Protein AF-A0A6A3PSU8-F1 (afdb_monomer_lite)

Structure (mmCIF, N/CA/C/O backbone):
data_AF-A0A6A3PSU8-F1
#
_entry.id   AF-A0A6A3PSU8-F1
#
loop_
_atom_site.group_PDB
_atom_site.id
_atom_site.type_symbol
_atom_site.label_atom_id
_atom_site.label_alt_id
_atom_site.label_comp_id
_atom_site.label_asym_id
_atom_site.label_entity_id
_atom_site.label_seq_id
_atom_site.pdbx_PDB_ins_code
_atom_site.Cartn_x
_atom_site.Cartn_y
_atom_site.Cartn_z
_atom_site.occupancy
_atom_site.B_iso_or_equiv
_atom_site.auth_seq_id
_atom_site.auth_comp_id
_atom_site.auth_asym_id
_atom_site.auth_atom_id
_atom_site.pdbx_PDB_model_num
ATOM 1 N N . MET A 1 1 ? 19.029 -22.198 -20.107 1.00 50.56 1 MET A N 1
ATOM 2 C CA . MET A 1 1 ? 17.658 -22.427 -19.606 1.00 50.56 1 MET A CA 1
ATOM 3 C C . MET A 1 1 ? 17.058 -21.073 -19.274 1.00 50.56 1 MET A C 1
ATOM 5 O O . MET A 1 1 ? 17.435 -20.496 -18.263 1.00 50.56 1 MET A O 1
ATOM 9 N N . ASN A 1 2 ? 16.195 -20.540 -20.142 1.00 70.50 2 ASN A N 1
ATOM 10 C CA . ASN A 1 2 ? 15.510 -19.264 -19.918 1.00 70.50 2 ASN A CA 1
ATOM 11 C C . ASN A 1 2 ? 14.073 -19.557 -19.478 1.00 70.50 2 ASN A C 1
ATOM 13 O O . ASN A 1 2 ? 13.158 -19.526 -20.292 1.00 70.50 2 ASN A O 1
ATOM 17 N N . LEU A 1 3 ? 13.890 -19.860 -18.188 1.00 77.81 3 LEU A N 1
ATOM 18 C CA . LEU A 1 3 ? 12.591 -20.237 -17.608 1.00 77.81 3 LEU A CA 1
ATOM 19 C C . LEU A 1 3 ? 11.468 -19.228 -17.900 1.00 77.81 3 LEU A C 1
ATOM 21 O O . LEU A 1 3 ? 10.326 -19.629 -18.080 1.00 77.81 3 LEU A O 1
ATOM 25 N N . LEU A 1 4 ? 11.790 -17.933 -17.981 1.00 73.81 4 LEU A N 1
ATOM 26 C CA . LEU A 1 4 ? 10.814 -16.883 -18.290 1.00 73.81 4 LEU A CA 1
ATOM 27 C C . LEU A 1 4 ? 10.267 -17.002 -19.719 1.00 73.81 4 LEU A C 1
ATOM 29 O O . LEU A 1 4 ? 9.062 -16.909 -19.922 1.00 73.81 4 LEU A O 1
ATOM 33 N N . TRP A 1 5 ? 11.138 -17.286 -20.691 1.00 68.00 5 TRP A N 1
ATOM 34 C CA . TRP A 1 5 ? 10.739 -17.497 -22.083 1.00 68.00 5 TRP A CA 1
ATOM 35 C C . TRP A 1 5 ? 9.898 -18.769 -22.241 1.00 68.00 5 TRP A C 1
ATOM 37 O O . TRP A 1 5 ? 8.872 -18.753 -22.914 1.00 68.00 5 TRP A O 1
ATOM 47 N N . GLU A 1 6 ? 10.295 -19.846 -21.561 1.00 78.06 6 GLU A N 1
ATOM 48 C CA . GLU A 1 6 ? 9.577 -21.128 -21.552 1.00 78.06 6 GLU A CA 1
ATOM 49 C C . GLU A 1 6 ? 8.165 -21.004 -20.951 1.00 78.06 6 GLU A C 1
ATOM 51 O O . GLU A 1 6 ? 7.225 -21.644 -21.412 1.00 78.06 6 GLU A O 1
ATOM 56 N N . ALA A 1 7 ? 8.003 -20.147 -19.938 1.00 75.94 7 ALA A N 1
ATOM 57 C CA . ALA A 1 7 ? 6.718 -19.850 -19.310 1.00 75.94 7 ALA A CA 1
ATOM 58 C C . ALA A 1 7 ? 5.849 -18.867 -20.123 1.00 75.94 7 ALA A C 1
ATOM 60 O O . ALA A 1 7 ? 4.785 -18.467 -19.654 1.00 75.94 7 ALA A O 1
ATOM 61 N N . GLY A 1 8 ? 6.296 -18.443 -21.314 1.00 71.38 8 GLY A N 1
ATOM 62 C CA . GLY A 1 8 ? 5.609 -17.439 -22.131 1.00 71.38 8 GLY A CA 1
ATOM 63 C C . GLY A 1 8 ? 5.610 -16.038 -21.511 1.00 71.38 8 GLY A C 1
ATOM 64 O O . GLY A 1 8 ? 4.800 -15.194 -21.891 1.00 71.38 8 GLY A O 1
ATOM 65 N N . LEU A 1 9 ? 6.498 -15.784 -20.546 1.00 71.94 9 LEU A N 1
ATOM 66 C CA . LEU A 1 9 ? 6.550 -14.551 -19.777 1.00 71.94 9 LEU A CA 1
ATOM 67 C C . LEU A 1 9 ? 7.626 -13.621 -20.343 1.00 71.94 9 LEU A C 1
ATOM 69 O O . LEU A 1 9 ? 8.828 -13.880 -20.250 1.00 71.94 9 LEU A O 1
ATOM 73 N N . VAL A 1 10 ? 7.193 -12.509 -20.933 1.00 74.69 10 VAL A N 1
ATOM 74 C CA . VAL A 1 10 ? 8.100 -11.463 -21.416 1.00 74.69 10 VAL A CA 1
ATOM 75 C C . VAL A 1 10 ? 8.632 -10.677 -20.217 1.00 74.69 10 VAL A C 1
ATOM 77 O O . VAL A 1 10 ? 7.862 -10.183 -19.392 1.00 74.69 10 VAL A O 1
ATOM 80 N N . ALA A 1 11 ? 9.957 -10.544 -20.109 1.00 63.31 11 ALA A N 1
ATOM 81 C CA . ALA A 1 11 ? 10.573 -9.646 -19.136 1.00 63.31 11 ALA A CA 1
ATOM 82 C C . ALA A 1 11 ? 10.088 -8.210 -19.411 1.00 63.31 11 ALA A C 1
ATOM 84 O O . ALA A 1 11 ? 10.360 -7.666 -20.478 1.00 63.31 11 ALA A O 1
ATOM 85 N N . GLY A 1 12 ? 9.326 -7.632 -18.476 1.00 66.25 12 GLY A N 1
ATOM 86 C CA . GLY A 1 12 ? 8.651 -6.337 -18.650 1.00 66.25 12 GLY A CA 1
ATOM 87 C C . GLY A 1 12 ? 7.135 -6.410 -18.878 1.00 66.25 12 GLY A C 1
ATOM 88 O O . GLY A 1 12 ? 6.512 -5.371 -19.036 1.00 66.25 12 GLY A O 1
ATOM 89 N N . ALA A 1 13 ? 6.521 -7.601 -18.858 1.00 70.38 13 ALA A N 1
ATOM 90 C CA . ALA A 1 13 ? 5.058 -7.744 -18.896 1.00 70.38 13 ALA A CA 1
ATOM 91 C C . ALA A 1 13 ? 4.347 -7.273 -17.609 1.00 70.38 13 ALA A C 1
ATOM 93 O O . ALA A 1 13 ? 3.123 -7.187 -17.590 1.00 70.38 13 ALA A O 1
ATOM 94 N N . PHE A 1 14 ? 5.098 -6.991 -16.541 1.00 70.81 14 PHE A N 1
ATOM 95 C CA . PHE A 1 14 ? 4.559 -6.489 -15.281 1.00 70.81 14 PHE A CA 1
ATOM 96 C C . PHE A 1 14 ? 4.975 -5.041 -15.094 1.00 70.81 14 PHE A C 1
ATOM 98 O O . PHE A 1 14 ? 6.173 -4.749 -15.031 1.00 70.81 14 PHE A O 1
ATOM 105 N N . ASP A 1 15 ? 3.988 -4.163 -14.969 1.00 80.19 15 ASP A N 1
ATOM 106 C CA . ASP A 1 15 ? 4.222 -2.825 -14.460 1.00 80.19 15 ASP A CA 1
ATOM 107 C C . ASP A 1 15 ? 4.509 -2.906 -12.952 1.00 80.19 15 ASP A C 1
ATOM 109 O O . ASP A 1 15 ? 3.779 -3.533 -12.178 1.00 80.19 15 ASP A O 1
ATOM 113 N N . ALA A 1 16 ? 5.627 -2.316 -12.535 1.00 80.56 16 ALA A N 1
ATOM 114 C CA . ALA A 1 16 ? 6.027 -2.293 -11.137 1.00 80.56 16 ALA A CA 1
ATOM 115 C C . ALA A 1 16 ? 5.104 -1.391 -10.309 1.00 80.56 16 ALA A C 1
ATOM 117 O O . ALA A 1 16 ? 4.917 -1.655 -9.121 1.00 80.56 16 ALA A O 1
ATOM 118 N N . ASP A 1 17 ? 4.521 -0.359 -10.922 1.00 80.69 17 ASP A N 1
ATOM 119 C CA . ASP A 1 17 ? 3.561 0.504 -10.244 1.00 80.69 17 ASP A CA 1
ATOM 120 C C . ASP A 1 17 ? 2.272 -0.283 -9.927 1.00 80.69 17 ASP A C 1
ATOM 122 O O . ASP A 1 17 ? 1.830 -0.271 -8.778 1.00 80.69 17 ASP A O 1
ATOM 126 N N . ASP A 1 18 ? 1.761 -1.091 -10.863 1.00 80.69 18 ASP A N 1
ATOM 127 C CA . ASP A 1 18 ? 0.613 -1.982 -10.620 1.00 80.69 18 ASP A CA 1
ATOM 128 C C . ASP A 1 18 ? 0.888 -3.035 -9.528 1.00 80.69 18 ASP A C 1
ATOM 130 O O . ASP A 1 18 ? 0.005 -3.367 -8.733 1.00 80.69 18 ASP A O 1
ATOM 134 N N . LEU A 1 19 ? 2.111 -3.581 -9.476 1.00 81.44 19 LEU A N 1
ATOM 135 C CA . LEU A 1 19 ? 2.439 -4.702 -8.586 1.00 81.44 19 LEU A CA 1
ATOM 136 C C . LEU A 1 19 ? 2.886 -4.266 -7.182 1.00 81.44 19 LEU A C 1
ATOM 138 O O . LEU A 1 19 ? 2.602 -4.953 -6.199 1.00 81.44 19 LEU A O 1
ATOM 142 N N . PHE A 1 20 ? 3.597 -3.141 -7.076 1.00 81.31 20 PHE A N 1
ATOM 143 C CA . PHE A 1 20 ? 4.240 -2.696 -5.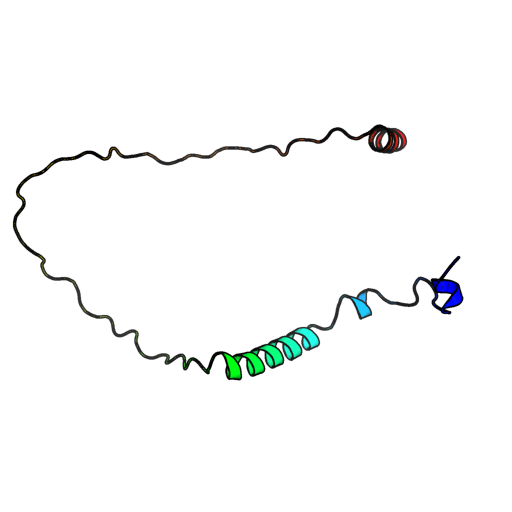835 1.00 81.31 20 PHE A CA 1
ATOM 144 C C . PHE A 1 20 ? 3.710 -1.368 -5.299 1.00 81.31 20 PHE A C 1
ATOM 146 O O . PHE A 1 20 ? 4.092 -0.970 -4.196 1.00 81.31 20 PHE A O 1
ATOM 153 N N . ARG A 1 21 ? 2.820 -0.680 -6.024 1.00 84.75 21 ARG A N 1
ATOM 154 C CA . ARG A 1 21 ? 2.186 0.561 -5.558 1.00 84.75 21 ARG A CA 1
ATOM 155 C C . ARG A 1 21 ? 0.669 0.416 -5.564 1.00 84.75 21 ARG A C 1
ATOM 157 O O . ARG A 1 21 ? -0.022 1.141 -6.276 1.00 84.75 21 ARG A O 1
ATOM 164 N N . PRO A 1 22 ? 0.135 -0.504 -4.741 1.00 84.00 22 PRO A N 1
ATOM 165 C CA . PRO A 1 22 ? -1.301 -0.650 -4.622 1.00 84.00 22 PRO A CA 1
ATOM 166 C C . PRO A 1 22 ? -1.928 0.663 -4.143 1.00 84.00 22 PRO A C 1
ATOM 168 O O . PRO A 1 22 ? -1.349 1.403 -3.341 1.00 84.00 22 PRO A O 1
ATOM 171 N N . ASP A 1 23 ? -3.141 0.929 -4.624 1.00 89.12 23 ASP A N 1
ATOM 172 C CA . ASP A 1 23 ? -3.919 2.100 -4.239 1.00 89.12 23 ASP A CA 1
ATOM 173 C C . ASP A 1 23 ? -4.005 2.248 -2.716 1.00 89.12 23 ASP A C 1
ATOM 175 O O . ASP A 1 23 ? -4.229 1.279 -1.984 1.00 89.12 23 ASP A O 1
ATOM 179 N N . LEU A 1 24 ? -3.990 3.495 -2.235 1.00 91.50 24 LEU A N 1
ATOM 180 C CA . LEU A 1 24 ? -4.221 3.812 -0.820 1.00 91.50 24 LEU A CA 1
ATOM 181 C C . LEU A 1 24 ? -5.509 3.163 -0.276 1.00 91.50 24 LEU A C 1
ATOM 183 O O . LEU A 1 24 ? -5.572 2.771 0.889 1.00 91.50 24 LEU A O 1
ATOM 187 N N . ARG A 1 25 ? -6.524 3.003 -1.133 1.00 93.19 25 ARG A N 1
ATOM 188 C CA . ARG A 1 25 ? -7.788 2.334 -0.799 1.00 93.19 25 ARG A CA 1
ATOM 189 C C . ARG A 1 25 ? -7.593 0.887 -0.350 1.00 93.19 25 ARG A C 1
ATOM 191 O O . ARG A 1 25 ? -8.288 0.453 0.564 1.00 93.19 25 ARG A O 1
ATOM 198 N N . ILE A 1 26 ? -6.657 0.159 -0.960 1.00 92.06 26 ILE A N 1
ATOM 199 C CA . ILE A 1 26 ? -6.373 -1.240 -0.619 1.00 92.06 26 ILE A CA 1
ATOM 200 C C . ILE A 1 26 ? -5.823 -1.303 0.805 1.00 92.06 26 ILE A C 1
ATOM 202 O O . ILE A 1 26 ? -6.355 -2.037 1.633 1.00 92.06 26 ILE A O 1
ATOM 206 N N . PHE A 1 27 ? -4.852 -0.447 1.139 1.00 92.38 27 PHE A N 1
ATOM 207 C CA . PHE A 1 27 ? -4.322 -0.359 2.501 1.00 92.38 27 PHE A CA 1
ATOM 208 C C . PHE A 1 27 ? -5.390 0.025 3.524 1.00 92.38 27 PHE A C 1
ATOM 210 O O . PHE A 1 27 ? -5.463 -0.589 4.588 1.00 92.38 27 PHE A O 1
ATOM 217 N N . GLN A 1 28 ? -6.238 1.010 3.217 1.00 96.00 28 GLN A N 1
ATOM 218 C CA . GLN A 1 28 ?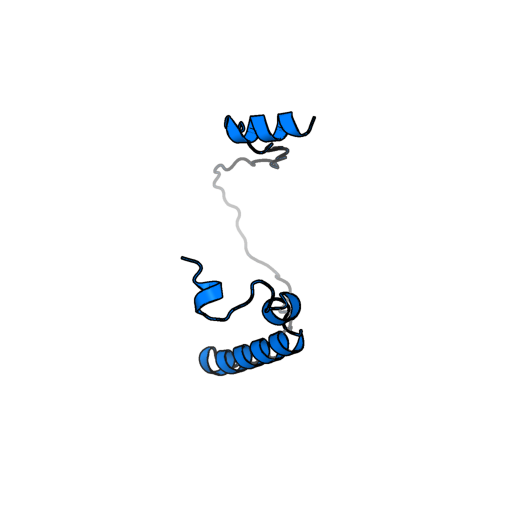 -7.323 1.424 4.111 1.00 96.00 28 GLN A CA 1
ATOM 219 C C . GLN A 1 28 ? -8.315 0.285 4.361 1.00 96.00 28 GLN A C 1
ATOM 221 O O . GLN A 1 28 ? -8.679 0.026 5.509 1.00 96.00 28 GLN A O 1
ATOM 226 N N . MET A 1 29 ? -8.719 -0.424 3.305 1.00 96.94 29 MET A N 1
ATOM 227 C CA . MET A 1 29 ? -9.674 -1.521 3.411 1.00 96.94 29 MET A CA 1
ATOM 228 C C . MET A 1 29 ? -9.089 -2.699 4.194 1.00 96.94 29 MET A C 1
ATOM 230 O O . MET A 1 29 ? -9.721 -3.162 5.143 1.00 96.94 29 MET A O 1
ATOM 234 N N . SER A 1 30 ? -7.861 -3.119 3.873 1.00 95.88 30 SER A N 1
ATOM 235 C CA . SER A 1 30 ? -7.171 -4.204 4.579 1.00 95.88 30 SER A CA 1
ATOM 236 C C . SER A 1 30 ? -6.883 -3.860 6.041 1.00 95.88 30 SER A C 1
ATOM 238 O O . SER A 1 30 ? -7.034 -4.713 6.912 1.00 95.88 30 SER A O 1
ATOM 240 N N . THR A 1 3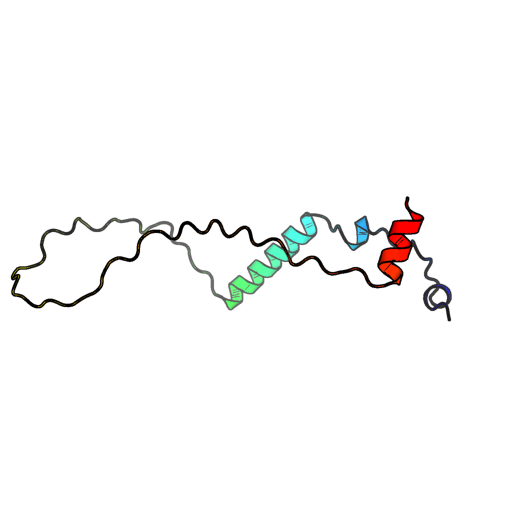1 ? -6.525 -2.609 6.342 1.00 96.25 31 THR A N 1
ATOM 241 C CA . THR A 1 31 ? -6.295 -2.161 7.727 1.00 96.25 31 THR A CA 1
ATOM 242 C C . THR A 1 31 ? -7.591 -2.171 8.530 1.00 96.25 31 THR A C 1
ATOM 244 O O . THR A 1 31 ? -7.601 -2.639 9.667 1.00 96.25 31 THR A O 1
ATOM 247 N N . LYS A 1 32 ? -8.700 -1.703 7.942 1.00 96.62 32 LYS A N 1
ATOM 248 C CA . LYS A 1 32 ? -10.017 -1.745 8.587 1.00 96.62 32 LYS A CA 1
ATOM 249 C C . LYS A 1 32 ? -10.463 -3.183 8.846 1.00 96.62 32 LYS A C 1
ATOM 251 O O . LYS A 1 32 ? -10.904 -3.493 9.945 1.00 96.62 32 LYS A O 1
ATOM 256 N N . GLU A 1 33 ? -10.320 -4.067 7.860 1.00 96.62 33 GLU A N 1
ATOM 257 C CA . GLU A 1 33 ? -10.657 -5.485 8.017 1.00 96.62 33 GLU A CA 1
ATOM 258 C C . GLU A 1 33 ? -9.819 -6.145 9.123 1.00 96.62 33 GLU A C 1
ATOM 260 O O . GLU A 1 33 ? -10.353 -6.859 9.973 1.00 96.62 33 GLU A O 1
ATOM 265 N N . LEU A 1 34 ? -8.512 -5.871 9.153 1.00 95.31 34 LEU A N 1
ATOM 266 C CA . LEU A 1 34 ? -7.628 -6.359 10.206 1.00 95.31 34 LEU A CA 1
ATOM 267 C C . LEU A 1 34 ? -8.070 -5.853 11.584 1.00 95.31 34 LEU A C 1
ATOM 269 O O . LEU A 1 34 ? -8.150 -6.640 12.525 1.00 95.31 34 LEU A O 1
ATOM 273 N N . PHE A 1 35 ? -8.389 -4.564 11.699 1.00 93.88 35 PHE A N 1
ATOM 274 C CA . PHE A 1 35 ? -8.882 -3.969 12.938 1.00 93.88 35 PHE A CA 1
ATOM 275 C C . PHE A 1 35 ? -10.173 -4.641 13.423 1.00 93.88 35 PHE A C 1
ATOM 277 O O . PHE A 1 35 ? -10.258 -5.027 14.589 1.00 93.88 35 PHE A O 1
ATOM 284 N N . ASP A 1 36 ? -11.143 -4.856 12.533 1.00 93.12 36 ASP A N 1
ATOM 285 C CA . ASP A 1 36 ? -12.413 -5.508 12.865 1.00 93.12 36 ASP A CA 1
ATOM 286 C C . ASP A 1 36 ? -12.193 -6.935 13.398 1.00 93.12 36 ASP A C 1
ATOM 288 O O . ASP A 1 36 ? -12.806 -7.342 14.388 1.00 93.12 36 ASP A O 1
ATOM 292 N N . LYS A 1 37 ? -11.260 -7.682 12.795 1.00 93.88 37 LYS A N 1
ATOM 293 C CA . LYS A 1 37 ? -10.886 -9.035 13.244 1.00 93.88 37 LYS A CA 1
ATOM 294 C C . LYS A 1 37 ? -10.180 -9.015 14.596 1.00 93.88 37 LYS A C 1
ATOM 296 O O . LYS A 1 37 ? -10.468 -9.850 15.451 1.00 93.88 37 LYS A O 1
ATOM 301 N N . LEU A 1 38 ? -9.283 -8.054 14.811 1.00 91.69 38 LEU A N 1
ATOM 302 C CA . LEU A 1 38 ? -8.601 -7.884 16.092 1.00 91.69 38 LEU A CA 1
ATOM 303 C C . LEU A 1 38 ? -9.574 -7.484 17.200 1.00 91.69 38 LEU A C 1
ATOM 305 O O . LEU A 1 38 ? -9.413 -7.953 18.322 1.00 91.69 38 LEU A O 1
ATOM 309 N N . LYS A 1 39 ? -10.616 -6.702 16.894 1.00 89.25 39 LYS A N 1
ATOM 310 C CA . LYS A 1 39 ? -11.646 -6.311 17.868 1.00 89.25 39 LYS A CA 1
ATOM 311 C C . LYS A 1 39 ? -12.338 -7.523 18.498 1.00 89.25 39 LYS A C 1
ATOM 313 O O . LYS A 1 39 ? -12.622 -7.513 19.693 1.00 89.25 39 LYS A O 1
ATOM 318 N N . VAL A 1 40 ? -12.566 -8.579 17.715 1.00 87.69 40 VAL A N 1
ATOM 319 C CA . VAL A 1 40 ? -13.171 -9.833 18.198 1.00 87.69 40 VAL A CA 1
ATOM 320 C C . VAL A 1 40 ? -12.237 -10.582 19.156 1.00 87.69 40 VAL A C 1
ATOM 322 O O . VAL A 1 40 ? -12.711 -11.174 20.120 1.00 87.69 40 VAL A O 1
ATOM 325 N N . ILE A 1 41 ? -10.923 -10.550 18.913 1.00 87.94 41 ILE A N 1
ATOM 326 C CA . ILE A 1 41 ? -9.931 -11.322 19.685 1.00 87.94 41 ILE A CA 1
ATOM 327 C C . ILE A 1 41 ? -9.475 -10.568 20.940 1.00 87.94 41 ILE A C 1
ATOM 329 O O . ILE A 1 41 ? -9.334 -11.156 22.006 1.00 87.94 41 ILE A O 1
ATOM 333 N N . VAL A 1 42 ? -9.228 -9.266 20.811 1.00 85.31 42 VAL A N 1
ATOM 334 C CA . VAL A 1 42 ? -8.710 -8.405 21.886 1.00 85.31 42 VAL A CA 1
ATOM 335 C C . VAL A 1 42 ? -9.832 -7.938 22.820 1.00 85.31 42 VAL A C 1
ATOM 337 O O . VAL A 1 42 ? -9.573 -7.541 23.955 1.00 85.31 42 VAL A O 1
ATOM 340 N N . GLY A 1 43 ? -11.085 -8.027 22.367 1.00 74.44 43 GLY A N 1
ATOM 341 C CA . GLY A 1 43 ? -12.218 -7.398 23.026 1.00 74.44 43 GLY A CA 1
ATOM 342 C C . GLY A 1 43 ? -12.261 -5.897 22.738 1.00 74.44 43 GLY A C 1
ATOM 343 O O . GLY A 1 43 ? -11.244 -5.227 22.545 1.00 74.44 43 GLY A O 1
ATOM 344 N N . GLU A 1 44 ? -13.468 -5.345 22.692 1.00 69.50 44 GLU A N 1
ATOM 345 C CA . GLU A 1 44 ? -13.670 -3.913 22.500 1.00 69.50 44 GLU A CA 1
ATOM 346 C C . GLU A 1 44 ? -13.331 -3.175 23.802 1.00 69.50 44 GLU A C 1
ATOM 348 O O . GLU A 1 44 ? -14.090 -3.213 24.771 1.00 69.50 44 GLU A O 1
ATOM 353 N N . LYS A 1 45 ? -12.175 -2.497 23.852 1.00 65.38 45 LYS A N 1
ATOM 354 C CA . LYS A 1 45 ? -11.903 -1.545 24.931 1.00 65.38 45 LYS A CA 1
ATOM 355 C C . LYS A 1 45 ? -12.800 -0.333 24.707 1.00 65.38 45 LYS A C 1
ATOM 357 O O . LYS A 1 45 ? -12.478 0.530 23.896 1.00 65.38 45 LYS A O 1
ATOM 362 N N . ALA A 1 46 ? -13.915 -0.267 25.430 1.00 62.53 46 ALA A N 1
ATOM 363 C CA . ALA A 1 46 ? -14.689 0.959 25.551 1.00 62.53 46 ALA A CA 1
ATOM 364 C C . ALA A 1 46 ? -13.761 2.051 26.105 1.00 62.53 46 ALA A C 1
ATOM 366 O O . ALA A 1 46 ? -13.453 2.087 27.299 1.00 62.53 46 ALA A O 1
ATOM 367 N N . THR A 1 47 ? -13.262 2.926 25.233 1.00 57.94 47 THR A N 1
ATOM 368 C CA . THR A 1 47 ? -12.652 4.184 25.658 1.00 57.94 47 THR A CA 1
ATOM 369 C C . THR A 1 47 ? -13.793 5.040 26.177 1.00 57.94 47 THR A C 1
ATOM 371 O O . THR A 1 47 ? -14.431 5.760 25.419 1.00 57.94 47 THR A O 1
ATOM 374 N N . ASN A 1 48 ? -14.098 4.905 27.466 1.00 52.75 48 ASN A N 1
ATOM 375 C CA . ASN A 1 48 ? -14.959 5.846 28.163 1.00 52.75 48 ASN A CA 1
ATOM 376 C C . ASN A 1 48 ? -14.243 7.207 28.157 1.00 52.75 48 ASN A C 1
ATOM 378 O O . ASN A 1 48 ? -13.185 7.316 28.778 1.00 52.75 48 ASN A O 1
ATOM 382 N N . PRO A 1 49 ? -14.777 8.259 27.510 1.00 57.41 49 PRO A N 1
ATOM 383 C CA . PRO A 1 49 ? -14.163 9.588 27.533 1.00 57.41 49 PRO A CA 1
ATOM 384 C C . PRO A 1 49 ? -14.382 10.326 28.869 1.00 57.41 49 PRO A C 1
ATOM 386 O O . PRO A 1 49 ? -14.275 11.545 28.928 1.00 57.41 49 PRO A O 1
ATOM 389 N N . SER A 1 50 ? -14.720 9.623 29.954 1.00 55.94 50 SER A N 1
ATOM 390 C CA . SER A 1 50 ? -15.132 10.238 31.215 1.00 55.94 50 SER A CA 1
ATOM 391 C C . SER A 1 50 ? -14.472 9.552 32.407 1.00 55.94 50 SER A C 1
ATOM 393 O O . SER A 1 50 ? -15.081 8.700 33.032 1.00 55.94 50 SER A O 1
ATOM 395 N N . THR A 1 51 ? -13.218 9.916 32.690 1.00 49.84 51 THR A N 1
ATOM 396 C CA . THR A 1 51 ? -12.620 9.939 34.043 1.00 49.84 51 THR A CA 1
ATOM 397 C C . THR A 1 51 ? -11.305 10.731 34.010 1.00 49.84 51 THR A C 1
ATOM 399 O O . THR A 1 51 ? -10.230 10.198 34.269 1.00 49.84 51 THR A O 1
ATOM 402 N N . THR A 1 52 ? -11.363 12.024 33.698 1.00 49.47 52 THR A N 1
ATOM 403 C CA . THR A 1 52 ? -10.383 12.992 34.227 1.00 49.47 52 THR A CA 1
ATOM 404 C C . THR A 1 52 ? -11.084 13.819 35.295 1.00 49.47 52 THR A C 1
ATOM 406 O O . THR A 1 52 ? -11.308 15.013 35.141 1.00 49.47 52 THR A O 1
ATOM 409 N N . SER A 1 53 ? -11.507 13.141 36.361 1.00 47.19 53 SER A N 1
ATOM 410 C CA . SER A 1 53 ? -11.735 13.785 37.649 1.00 47.19 53 SER A CA 1
ATOM 411 C C . SER A 1 53 ? -10.386 13.783 38.352 1.00 47.19 53 SER A C 1
ATOM 413 O O . SER A 1 53 ? -9.922 12.721 38.763 1.00 47.19 53 SER A O 1
ATOM 415 N N . SER A 1 54 ? -9.737 14.944 38.445 1.00 52.78 54 SER A N 1
ATOM 416 C CA . SER A 1 54 ? -8.595 15.130 39.343 1.00 52.78 54 SER A CA 1
ATOM 417 C C . SER A 1 54 ? -8.971 14.692 40.759 1.00 52.78 54 SER A C 1
ATOM 419 O O . SER A 1 54 ? -10.042 15.082 41.227 1.00 52.78 54 SER A O 1
ATOM 421 N N . PRO A 1 55 ? -8.110 13.949 41.469 1.00 45.84 55 PRO A N 1
ATOM 422 C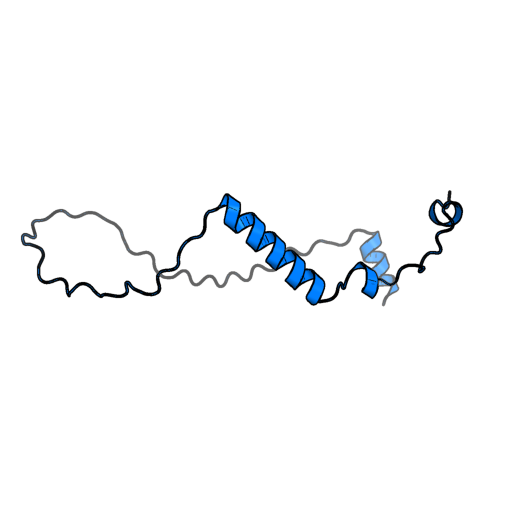 CA . PRO A 1 55 ? -8.121 13.939 42.915 1.00 45.84 55 PRO A CA 1
ATOM 423 C C . PRO A 1 55 ? -7.064 14.904 43.469 1.00 45.84 55 PRO A C 1
ATOM 425 O O . PRO A 1 55 ? -5.975 15.069 42.921 1.00 45.84 55 PRO A O 1
ATOM 428 N N . ASP A 1 56 ? -7.480 15.550 44.548 1.00 43.34 56 ASP A N 1
ATOM 429 C CA . ASP A 1 56 ? -6.882 16.622 45.332 1.00 43.34 56 ASP A CA 1
ATOM 430 C C . ASP A 1 56 ? -5.376 16.570 45.649 1.00 43.34 56 ASP A C 1
ATOM 432 O O . ASP A 1 56 ? -4.744 15.526 45.804 1.00 43.34 56 ASP A O 1
ATOM 436 N N . SER A 1 57 ? -4.851 17.781 45.841 1.00 48.41 57 SER A N 1
ATOM 437 C CA . SER A 1 57 ? -3.588 18.174 46.475 1.00 48.41 57 SER A CA 1
ATOM 438 C C . SER A 1 57 ? -3.115 17.252 47.617 1.00 48.41 57 SER A C 1
ATOM 440 O O . SER A 1 57 ? -3.903 16.963 48.521 1.00 48.41 57 SER A O 1
ATOM 442 N N . PRO A 1 58 ? -1.816 16.894 47.715 1.00 43.56 58 PRO A N 1
ATOM 443 C CA . PRO A 1 58 ? -1.316 16.188 48.885 1.00 43.56 58 PRO A CA 1
ATOM 444 C C . PRO A 1 58 ? -1.031 17.192 50.012 1.00 43.56 58 PRO A C 1
ATOM 446 O O . PRO A 1 58 ? -0.004 17.869 50.028 1.00 43.56 58 PRO A O 1
ATOM 449 N N . THR A 1 59 ? -1.943 17.281 50.980 1.00 42.47 59 THR A N 1
ATOM 450 C CA . THR A 1 59 ? -1.628 17.835 52.304 1.00 42.47 59 THR A CA 1
ATOM 451 C C . THR A 1 59 ? -1.099 16.712 53.200 1.00 42.47 59 THR A C 1
ATOM 453 O O . THR A 1 59 ? -1.814 15.756 53.469 1.00 42.47 59 THR A O 1
ATOM 456 N N . GLN A 1 60 ? 0.134 16.902 53.684 1.00 45.03 60 GLN A N 1
ATOM 457 C CA . GLN A 1 60 ? 0.809 16.255 54.824 1.00 45.03 60 GLN A CA 1
ATOM 458 C C . GLN A 1 60 ? 1.111 14.744 54.793 1.00 45.03 60 GLN A C 1
ATOM 460 O O . GLN A 1 60 ? 0.245 13.899 54.988 1.00 45.03 60 GLN A O 1
ATOM 465 N N . ILE A 1 61 ? 2.413 14.438 54.775 1.00 41.50 61 ILE A N 1
ATOM 466 C CA . ILE A 1 61 ? 3.012 13.244 55.394 1.00 41.50 61 ILE A CA 1
ATOM 467 C C . ILE A 1 61 ? 4.187 13.776 56.238 1.00 41.50 61 ILE A C 1
ATOM 469 O O . ILE A 1 61 ? 5.076 14.430 55.703 1.00 41.50 61 ILE A O 1
ATOM 473 N N . GLY A 1 62 ? 4.067 13.796 57.571 1.00 38.34 62 GLY A N 1
ATOM 474 C CA . GLY A 1 62 ? 4.693 12.795 58.449 1.00 38.34 62 GLY A CA 1
ATOM 475 C C . GLY A 1 62 ? 6.198 13.066 58.587 1.00 38.34 62 GLY A C 1
ATOM 476 O O . GLY A 1 62 ? 6.966 12.708 57.711 1.00 38.34 62 GLY A O 1
ATOM 477 N N . SER A 1 63 ? 6.623 13.912 59.527 1.00 47.66 63 SER A N 1
ATOM 478 C CA . SER A 1 63 ? 7.077 13.535 60.878 1.00 47.66 63 SER A CA 1
ATOM 479 C C . SER A 1 63 ? 8.321 12.626 60.918 1.00 47.66 63 SER A C 1
ATOM 481 O O . SER A 1 63 ? 8.331 11.533 60.364 1.00 47.66 63 SER A O 1
ATOM 483 N N . THR A 1 64 ? 9.314 13.110 61.678 1.00 40.16 64 THR A N 1
ATOM 484 C CA . THR A 1 64 ? 10.568 12.498 62.172 1.00 40.16 64 THR A CA 1
ATOM 485 C C . THR A 1 64 ? 11.711 12.272 61.180 1.00 40.16 64 THR A C 1
ATOM 487 O O . THR A 1 64 ? 11.850 11.216 60.576 1.00 40.16 64 THR A O 1
ATOM 490 N N . GLY A 1 65 ? 12.600 13.269 61.103 1.00 46.34 65 GLY A N 1
ATOM 491 C CA . GLY A 1 65 ? 13.994 13.054 60.735 1.00 46.34 65 GLY A CA 1
ATOM 492 C C . GLY A 1 65 ? 14.772 12.548 61.948 1.00 46.34 65 GLY A C 1
ATOM 493 O O . GLY A 1 65 ? 14.955 13.289 62.910 1.00 46.34 65 GLY A O 1
ATOM 494 N N . ASP A 1 66 ? 15.225 11.301 61.879 1.00 49.12 66 ASP A N 1
ATOM 495 C CA . ASP A 1 66 ? 16.386 10.825 62.621 1.00 49.12 66 ASP A CA 1
ATOM 496 C C . ASP A 1 66 ? 17.248 9.961 61.689 1.00 49.12 66 ASP A C 1
ATOM 498 O O . ASP A 1 66 ? 16.780 9.379 60.711 1.00 49.12 66 ASP A O 1
ATOM 502 N N . GLN A 1 67 ? 18.543 10.015 61.938 1.00 59.41 67 GLN A N 1
ATOM 503 C CA . GLN A 1 67 ? 19.629 9.890 60.975 1.00 59.41 67 GLN A CA 1
ATOM 504 C C . GLN A 1 67 ? 19.890 8.457 60.492 1.00 59.41 67 GLN A C 1
ATOM 506 O O . GLN A 1 67 ? 19.937 7.528 61.292 1.00 59.41 67 GLN A O 1
ATOM 511 N N . THR A 1 68 ? 20.238 8.286 59.210 1.00 49.12 68 THR A N 1
ATOM 512 C CA . THR A 1 68 ? 21.349 7.398 58.807 1.00 49.12 68 THR A CA 1
ATOM 513 C C . THR A 1 68 ? 21.815 7.688 57.375 1.00 49.12 68 THR A C 1
ATOM 515 O O . THR A 1 68 ? 21.064 7.629 56.409 1.00 49.12 68 THR A O 1
ATOM 518 N N . SER A 1 69 ? 23.090 8.050 57.276 1.00 57.28 69 SER A N 1
ATOM 519 C CA . SER A 1 69 ? 23.884 8.285 56.066 1.00 57.28 69 SER A CA 1
ATOM 520 C C . SER A 1 69 ? 24.109 6.998 55.258 1.00 57.28 69 SER A C 1
ATOM 522 O O . SER A 1 69 ? 24.347 5.963 55.882 1.00 57.28 69 SER A O 1
ATOM 524 N N . SER A 1 70 ? 24.107 7.079 53.910 1.00 54.41 70 SER A N 1
ATOM 525 C CA . SER A 1 70 ? 25.044 6.414 52.956 1.00 54.41 70 SER A CA 1
ATOM 526 C C . SER A 1 70 ? 24.550 6.526 51.482 1.00 54.41 70 SER A C 1
ATOM 528 O O . SER A 1 70 ? 23.378 6.818 51.262 1.00 54.41 70 SER A O 1
ATOM 530 N N . PRO A 1 71 ? 25.373 6.272 50.438 1.00 57.47 71 PRO A N 1
ATOM 531 C CA . PRO A 1 71 ? 26.480 7.111 49.984 1.00 57.47 71 PRO A CA 1
ATOM 532 C C . PRO A 1 71 ? 26.504 7.145 48.438 1.00 57.47 71 PRO A C 1
ATOM 534 O O . PRO A 1 71 ? 27.402 6.574 47.824 1.00 57.47 71 PRO A O 1
ATOM 537 N N . PHE A 1 72 ? 25.502 7.723 47.776 1.00 55.47 72 PHE A N 1
ATOM 538 C CA . PHE A 1 72 ? 25.526 7.801 46.311 1.00 55.47 72 PHE A CA 1
ATOM 539 C C . PHE A 1 72 ? 25.799 9.230 45.855 1.00 55.47 72 PHE A C 1
ATOM 541 O O . PHE A 1 72 ? 24.974 10.130 45.976 1.00 55.47 72 PHE A O 1
ATOM 548 N N . VAL A 1 73 ? 27.037 9.400 45.393 1.00 63.09 73 VAL A N 1
ATOM 549 C CA . VAL A 1 73 ? 27.570 10.563 44.686 1.00 63.09 73 VAL A CA 1
ATOM 550 C C . VAL A 1 73 ? 26.853 10.708 43.343 1.00 63.09 73 VAL A C 1
ATOM 552 O O . VAL A 1 73 ? 26.661 9.726 42.627 1.00 63.09 73 VAL A O 1
ATOM 555 N N . SER A 1 74 ? 26.477 11.939 43.005 1.00 60.06 74 SER A N 1
ATOM 556 C CA . SER A 1 74 ? 25.934 12.336 41.704 1.00 60.06 74 SER A CA 1
ATOM 557 C C . SER A 1 74 ? 26.846 11.917 40.544 1.00 60.06 74 SER A C 1
ATOM 559 O O . SER A 1 74 ? 28.059 12.096 40.626 1.00 60.06 74 SER A O 1
ATOM 561 N N . ALA A 1 75 ? 26.277 11.471 39.424 1.00 66.31 75 ALA A N 1
ATOM 562 C CA . ALA A 1 75 ? 26.981 11.456 38.142 1.00 66.31 75 ALA A CA 1
ATOM 563 C C . ALA A 1 75 ? 26.339 12.501 37.220 1.00 66.31 75 ALA A C 1
ATOM 565 O O . ALA A 1 75 ? 25.128 12.480 37.011 1.00 66.31 75 ALA A O 1
ATOM 566 N N . ALA A 1 76 ? 27.156 13.449 36.762 1.00 67.88 76 ALA A N 1
ATOM 567 C CA . ALA A 1 76 ? 26.786 14.549 35.879 1.00 67.88 76 ALA A CA 1
ATOM 568 C C . ALA A 1 76 ? 26.489 14.081 34.441 1.00 67.88 76 ALA A C 1
ATOM 570 O O . ALA A 1 76 ? 26.871 12.979 34.047 1.00 67.88 76 ALA A O 1
ATOM 571 N N . GLU A 1 77 ? 25.820 14.961 33.692 1.00 61.66 77 GLU A N 1
ATOM 572 C CA . GLU A 1 77 ? 25.392 14.834 32.295 1.00 61.66 77 GLU A CA 1
ATOM 573 C C . GLU A 1 77 ? 26.438 14.177 31.380 1.00 61.66 77 GLU A C 1
ATOM 575 O O . GLU A 1 77 ? 27.602 14.580 31.326 1.00 61.66 77 GLU A O 1
ATOM 580 N N . ALA A 1 78 ? 25.996 13.183 30.611 1.00 60.28 78 ALA A N 1
ATOM 581 C CA . ALA A 1 78 ? 26.785 12.609 29.536 1.00 60.28 78 ALA A CA 1
ATOM 582 C C . ALA A 1 78 ? 26.639 13.478 28.277 1.00 60.28 78 ALA A C 1
ATOM 584 O O . ALA A 1 78 ? 25.790 13.201 27.429 1.00 60.28 78 ALA A O 1
ATOM 585 N N . ASP A 1 79 ? 27.495 14.493 28.136 1.00 62.06 79 ASP A N 1
ATOM 586 C CA . ASP A 1 79 ? 27.806 15.099 26.835 1.00 62.06 79 ASP A CA 1
ATOM 587 C C . ASP A 1 79 ? 28.452 14.025 25.948 1.00 62.06 79 ASP A C 1
ATOM 589 O O . ASP A 1 79 ? 29.665 13.813 25.929 1.00 62.06 79 ASP A O 1
ATOM 593 N N . SER A 1 80 ? 27.607 13.272 25.251 1.00 59.06 80 SER A N 1
ATOM 594 C CA . SER A 1 80 ? 28.032 12.268 24.283 1.00 59.06 80 SER A CA 1
ATOM 595 C C . SER A 1 80 ? 28.147 12.913 22.907 1.00 59.06 80 SER A C 1
ATOM 597 O O . SER A 1 80 ? 27.318 12.666 22.038 1.00 59.06 80 SER A O 1
ATOM 599 N N . ASP A 1 81 ? 29.199 13.704 22.682 1.00 63.28 81 ASP A N 1
ATOM 600 C CA . ASP A 1 81 ? 29.670 14.001 21.321 1.00 63.28 81 ASP A CA 1
ATOM 601 C C . ASP A 1 81 ? 30.577 12.863 20.831 1.00 63.28 81 ASP A C 1
ATOM 603 O O . ASP A 1 81 ? 31.774 13.007 20.583 1.00 63.28 81 ASP A O 1
ATOM 607 N N . ALA A 1 82 ? 30.007 11.662 20.765 1.00 63.69 82 ALA A N 1
ATOM 608 C CA . ALA A 1 82 ? 30.652 10.541 20.111 1.00 63.69 82 ALA A CA 1
ATOM 609 C C . ALA A 1 82 ? 30.206 10.534 18.646 1.00 63.69 82 ALA A C 1
ATOM 611 O O . ALA A 1 82 ? 29.304 9.787 18.262 1.00 63.69 82 ALA A O 1
ATOM 612 N N . SER A 1 83 ? 30.850 11.362 17.818 1.00 65.75 83 SER A N 1
ATOM 613 C CA . SER A 1 83 ? 30.840 11.180 16.364 1.00 65.75 83 SER A CA 1
ATOM 614 C C . SER A 1 83 ? 31.451 9.813 16.044 1.00 65.75 83 SER A C 1
ATOM 616 O O . SER A 1 83 ? 32.667 9.638 15.944 1.00 65.75 83 SER A O 1
ATOM 618 N N . SER A 1 84 ? 30.595 8.798 15.967 1.00 67.12 84 SER A N 1
ATOM 619 C CA . SER A 1 84 ? 30.984 7.459 15.556 1.00 67.12 84 SER A CA 1
ATOM 620 C C . SER A 1 84 ? 31.024 7.446 14.033 1.00 67.12 84 SER A C 1
ATOM 622 O O . SER A 1 84 ? 30.010 7.195 13.379 1.00 67.12 84 SER A O 1
ATOM 624 N N . GLU A 1 85 ? 32.176 7.781 13.446 1.00 72.38 85 GLU A N 1
ATOM 625 C CA . GLU A 1 85 ? 32.321 7.651 11.998 1.00 72.38 85 GLU A CA 1
ATOM 626 C C . GLU A 1 85 ? 32.232 6.159 11.626 1.00 72.38 85 GLU A C 1
ATOM 628 O O . GLU A 1 85 ? 32.986 5.337 12.167 1.00 72.38 85 GLU A O 1
ATOM 633 N N . PRO A 1 86 ? 31.306 5.770 10.728 1.00 72.19 86 PRO A N 1
ATOM 634 C CA . PRO A 1 86 ? 31.135 4.380 10.343 1.00 72.19 86 PRO A CA 1
ATOM 635 C C . PRO A 1 86 ? 32.443 3.814 9.798 1.00 72.19 86 PRO A C 1
ATOM 637 O O . PRO A 1 86 ? 33.077 4.405 8.921 1.00 72.19 86 PRO A O 1
ATOM 640 N N . ARG A 1 87 ? 32.848 2.640 10.292 1.00 77.56 87 ARG A N 1
ATOM 641 C CA . ARG A 1 87 ? 34.078 1.976 9.850 1.00 77.56 87 ARG A CA 1
ATOM 642 C C . ARG A 1 87 ? 34.048 1.787 8.332 1.00 77.56 87 ARG A C 1
ATOM 644 O O . ARG A 1 87 ? 33.293 0.967 7.812 1.00 77.56 87 ARG A O 1
ATOM 651 N N . ARG A 1 88 ? 34.898 2.527 7.618 1.00 76.94 88 ARG A N 1
ATOM 652 C CA . ARG A 1 88 ? 34.988 2.447 6.157 1.00 76.94 88 ARG A CA 1
ATOM 653 C C . ARG A 1 88 ? 35.617 1.111 5.775 1.00 76.94 88 ARG A C 1
ATOM 655 O O . ARG A 1 88 ? 36.760 0.824 6.126 1.00 76.94 88 ARG A O 1
ATOM 662 N N . MET A 1 89 ? 34.849 0.275 5.087 1.00 79.94 89 MET A N 1
ATOM 663 C CA . MET A 1 89 ? 35.340 -0.988 4.543 1.00 79.94 89 MET A CA 1
ATOM 664 C C . MET A 1 89 ? 36.210 -0.705 3.317 1.00 79.94 89 MET A C 1
ATOM 666 O O . MET A 1 89 ? 35.820 0.074 2.445 1.00 79.94 89 MET A O 1
ATOM 670 N N . SER A 1 90 ? 37.381 -1.339 3.234 1.00 80.88 90 SER A N 1
ATOM 671 C CA . SER A 1 90 ? 38.169 -1.318 2.004 1.00 80.88 90 SER A CA 1
ATOM 672 C C . SER A 1 90 ? 37.439 -2.112 0.922 1.00 80.88 90 SER A C 1
ATOM 674 O O . SER A 1 90 ? 36.907 -3.197 1.164 1.00 80.88 90 SER A O 1
ATOM 676 N N . LEU A 1 91 ? 37.393 -1.554 -0.286 1.00 82.88 91 LEU A N 1
ATOM 677 C CA . LEU A 1 91 ? 36.872 -2.272 -1.440 1.00 82.88 91 LEU A CA 1
ATOM 678 C C . LEU A 1 91 ? 37.838 -3.407 -1.790 1.00 82.88 91 LEU A C 1
ATOM 680 O O . LEU A 1 91 ? 39.053 -3.213 -1.826 1.00 82.88 91 LEU A O 1
ATOM 684 N N . GLY A 1 92 ? 37.292 -4.588 -2.074 1.00 88.56 92 GLY A N 1
ATOM 685 C CA . GLY A 1 92 ? 38.072 -5.670 -2.666 1.00 88.56 92 GLY A CA 1
ATOM 686 C C . GLY A 1 92 ? 38.576 -5.300 -4.072 1.00 88.56 92 GLY A C 1
ATOM 687 O O . GLY A 1 92 ? 38.105 -4.317 -4.654 1.00 88.56 92 GLY A O 1
ATOM 688 N N . PRO A 1 93 ? 39.479 -6.102 -4.662 1.00 84.50 93 PRO A N 1
ATOM 689 C CA . PRO A 1 93 ? 40.125 -5.798 -5.944 1.00 84.50 93 PRO A CA 1
ATOM 690 C C . PRO A 1 93 ? 39.141 -5.422 -7.064 1.00 84.50 93 PRO A C 1
ATOM 692 O O . PRO A 1 93 ? 39.358 -4.453 -7.789 1.00 84.50 93 PRO A O 1
ATOM 695 N N . THR A 1 94 ? 38.009 -6.126 -7.152 1.00 90.25 94 THR A N 1
ATOM 696 C CA . THR A 1 94 ? 36.949 -5.855 -8.136 1.00 90.25 94 THR A CA 1
ATOM 697 C C . THR A 1 94 ? 36.272 -4.501 -7.914 1.00 90.25 94 THR A C 1
ATOM 699 O O . THR A 1 94 ? 36.057 -3.755 -8.864 1.00 90.25 94 THR A O 1
ATOM 702 N N . GLY A 1 95 ? 35.967 -4.150 -6.660 1.00 87.00 95 GLY A N 1
ATOM 703 C CA . GLY A 1 95 ? 35.337 -2.869 -6.329 1.00 87.00 95 GLY A CA 1
ATOM 704 C C . GLY A 1 95 ? 36.265 -1.681 -6.586 1.00 87.00 95 GLY A C 1
ATOM 705 O O . GLY A 1 95 ? 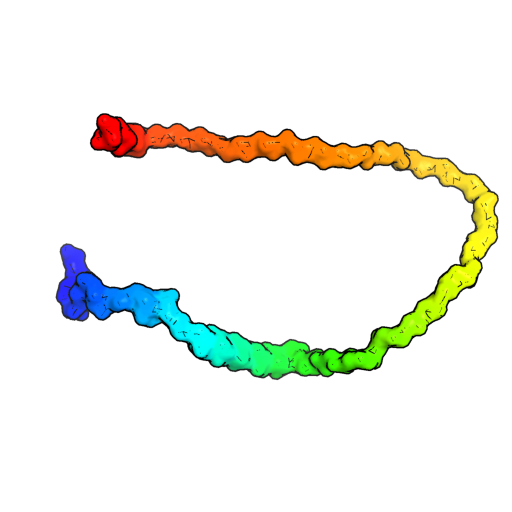35.812 -0.635 -7.044 1.00 87.00 95 GLY A O 1
ATOM 706 N N . ALA A 1 96 ? 37.570 -1.857 -6.360 1.00 89.75 96 ALA A N 1
ATOM 707 C CA . ALA A 1 96 ? 38.572 -0.844 -6.676 1.00 89.75 96 ALA A CA 1
ATOM 708 C C . ALA A 1 96 ? 38.726 -0.636 -8.195 1.00 89.75 96 ALA A C 1
ATOM 710 O O . ALA A 1 96 ? 38.718 0.503 -8.661 1.00 89.75 96 ALA A O 1
ATOM 711 N N . ALA A 1 97 ? 38.778 -1.718 -8.982 1.00 86.44 97 ALA A N 1
ATOM 712 C CA . ALA A 1 97 ? 38.882 -1.639 -10.442 1.00 86.44 97 ALA A CA 1
ATOM 713 C C . ALA A 1 97 ? 37.678 -0.921 -11.081 1.00 86.44 97 ALA A C 1
ATOM 715 O O . ALA A 1 97 ? 37.840 -0.129 -12.008 1.00 86.44 97 ALA A O 1
ATOM 716 N N . MET A 1 98 ? 36.472 -1.140 -10.548 1.00 91.69 98 MET A N 1
ATOM 717 C CA . MET A 1 98 ? 35.261 -0.458 -11.013 1.00 91.69 98 MET A CA 1
ATOM 718 C C . MET A 1 98 ? 35.274 1.057 -10.760 1.00 91.69 98 MET A C 1
ATOM 720 O O . MET A 1 98 ? 34.687 1.796 -11.547 1.00 91.69 98 MET A O 1
ATOM 724 N N . GLN A 1 99 ? 35.927 1.524 -9.690 1.00 82.69 99 GLN A N 1
ATOM 725 C CA . GLN A 1 99 ? 36.095 2.958 -9.414 1.00 82.69 99 GLN A CA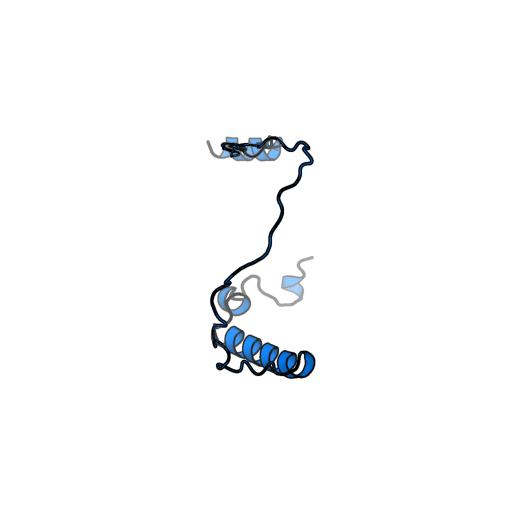 1
ATOM 726 C C . GLN A 1 99 ? 37.133 3.586 -10.352 1.00 82.69 99 GLN A C 1
ATOM 728 O O . GLN A 1 99 ? 36.924 4.683 -10.863 1.00 82.69 99 GLN A O 1
ATOM 733 N N . GLN A 1 100 ? 38.226 2.871 -10.627 1.00 77.56 100 GLN A N 1
ATOM 734 C CA . GLN A 1 100 ? 39.276 3.339 -11.532 1.00 77.56 100 GLN A CA 1
ATOM 735 C C . GLN A 1 100 ? 38.788 3.457 -12.983 1.00 77.56 100 GLN A C 1
ATOM 737 O O . GLN A 1 100 ? 39.172 4.386 -13.679 1.00 77.56 100 GLN A O 1
ATOM 742 N N . ALA A 1 101 ? 37.895 2.569 -13.426 1.00 82.12 101 ALA A N 1
ATOM 743 C CA . ALA A 1 101 ? 37.283 2.640 -14.757 1.00 82.12 101 ALA A CA 1
ATOM 744 C C . ALA A 1 101 ? 36.312 3.827 -14.943 1.00 82.12 101 ALA A C 1
ATOM 746 O O . ALA A 1 101 ? 35.800 4.032 -16.041 1.00 82.12 101 ALA A O 1
ATOM 747 N N . ARG A 1 102 ? 36.006 4.562 -13.867 1.00 70.88 102 ARG A N 1
ATOM 748 C CA . ARG A 1 102 ? 35.095 5.718 -13.858 1.00 70.88 102 ARG A CA 1
ATOM 749 C C . ARG A 1 102 ? 35.818 7.063 -13.715 1.00 70.88 102 ARG A C 1
ATOM 751 O O . ARG A 1 102 ? 35.136 8.082 -13.646 1.00 70.88 102 ARG A O 1
ATOM 758 N N . SER A 1 103 ? 37.149 7.054 -13.621 1.00 59.44 103 SER A N 1
ATOM 759 C CA . SER A 1 103 ? 38.008 8.251 -13.659 1.00 59.44 103 SER A CA 1
ATOM 760 C C . SER A 1 103 ? 38.466 8.521 -15.086 1.00 59.44 103 SER A C 1
ATOM 762 O O . SER A 1 103 ? 38.591 9.713 -15.432 1.00 59.44 103 SER A O 1
#

Organism: NCBI:txid53985

Radius of gyration: 32.65 Å; chains: 1; bounding box: 55×41×85 Å

Secondary structure (DSSP, 8-state):
--HHHHTT--TT-S-HHHHH---HHHHHHHHHHHHHHHHHHH------S--------------------------------------PPPPPHHHHHHHHTT-

Sequence (103 aa):
MNLLWEAGLVAGAFDADDLFRPDLRIFQMSTKELFDKLKVIVGEKATNPSTTSSPDSPTQIGSTGDQTSSPFVSAAEADSDASSEPRRMSLGPTGAAMQQARS

Foldseek 3Di:
DPVCVVVVHDDVPDDCCVVPVDDPVVVVVVVVVVVVVVCVVVPDDPPPVDDPPDDDDDDDDDDDDDDDDDDDDDDDDPPPPPPPDPDDDDDDPVRVVVVVVVD

pLDDT: mean 71.32, std 16.5, range [38.34, 96.94]